Protein AF-A0A0C3BK97-F1 (afdb_monomer_lite)

Foldseek 3Di:
DDDDDDDDWDKDKDFDADPVGTQFIDIDTDDDDPVNVVVCCVPTVVVSVVVD

Sequence (52 aa):
MQQRFVRGHRLSATALLAVDGIVASTVVEGSMTKALYLEFIEHDVGPSVLIR

Secondary structure (DSSP, 8-state):
-PPPP--PPPEEEEEEEETTEEEEEEEEES---HHHHHHHIIIIIHHHHHT-

pLDDT: mean 89.48, std 11.85, range [52.19, 98.31]
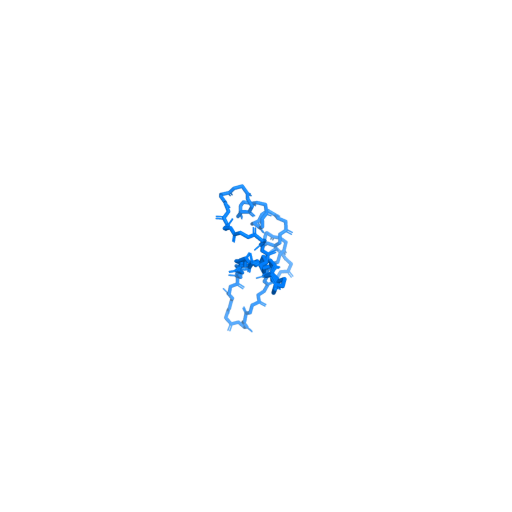
Structure (mmCIF, N/CA/C/O backbone):
data_AF-A0A0C3BK97-F1
#
_entry.id   AF-A0A0C3BK97-F1
#
loop_
_atom_site.group_PDB
_atom_site.id
_atom_site.type_symbol
_atom_site.label_atom_id
_atom_site.label_alt_id
_atom_site.label_comp_id
_atom_site.label_asym_id
_atom_site.label_entity_id
_atom_site.label_seq_id
_atom_site.pdbx_PDB_ins_code
_atom_site.Cartn_x
_atom_site.Cartn_y
_atom_site.Cartn_z
_atom_site.occupancy
_atom_site.B_iso_or_equiv
_atom_site.auth_seq_id
_atom_site.auth_comp_id
_atom_site.auth_asym_id
_atom_site.auth_atom_id
_atom_site.pdbx_PDB_model_num
ATOM 1 N N . MET A 1 1 ? -21.877 -6.034 35.322 1.00 59.72 1 MET A N 1
ATOM 2 C CA . MET A 1 1 ? -21.444 -6.488 33.982 1.00 59.72 1 MET A CA 1
ATOM 3 C C . MET A 1 1 ? -20.356 -5.539 33.499 1.00 59.72 1 MET A C 1
ATOM 5 O O . MET A 1 1 ? -20.611 -4.345 33.483 1.00 59.72 1 MET A O 1
ATOM 9 N N . GLN A 1 2 ? -19.147 -6.021 33.194 1.00 77.19 2 GLN A N 1
ATOM 10 C CA . GLN A 1 2 ? -18.095 -5.180 32.604 1.00 77.19 2 GLN A CA 1
ATOM 11 C C . GLN A 1 2 ? -18.228 -5.226 31.080 1.00 77.19 2 GLN A C 1
ATOM 13 O O . GLN A 1 2 ? -18.102 -6.294 30.482 1.00 77.19 2 GLN A O 1
ATOM 18 N N . GLN A 1 3 ? -18.515 -4.085 30.458 1.00 77.44 3 GLN A N 1
ATOM 19 C CA . GLN A 1 3 ? -18.581 -3.978 29.006 1.00 77.44 3 GLN A CA 1
ATOM 20 C C . GLN A 1 3 ? -17.153 -3.946 28.447 1.00 77.44 3 GLN A C 1
ATOM 22 O O . GLN A 1 3 ? -16.344 -3.114 28.852 1.00 77.44 3 GLN A O 1
ATOM 27 N N . ARG A 1 4 ? -16.822 -4.874 27.541 1.00 79.44 4 ARG A N 1
ATOM 28 C CA . ARG A 1 4 ? -15.512 -4.900 26.878 1.00 79.44 4 ARG A CA 1
ATOM 29 C C . ARG A 1 4 ? -15.491 -3.854 25.767 1.00 79.44 4 ARG A C 1
ATOM 31 O O . ARG A 1 4 ? -16.367 -3.857 24.906 1.00 79.44 4 ARG A O 1
ATOM 38 N N . PHE A 1 5 ? -14.493 -2.976 25.782 1.00 83.69 5 PHE A N 1
ATOM 39 C CA . PHE A 1 5 ? -14.250 -2.059 24.675 1.00 83.69 5 PHE A CA 1
ATOM 40 C C . PHE A 1 5 ? -13.594 -2.829 23.525 1.00 83.69 5 PHE A C 1
ATOM 42 O O . PHE A 1 5 ? -12.537 -3.432 23.707 1.00 83.69 5 PHE A O 1
ATOM 49 N N . VAL A 1 6 ? -14.225 -2.824 22.351 1.00 81.69 6 VAL A N 1
ATOM 50 C CA . VAL A 1 6 ? -13.667 -3.407 21.126 1.00 81.69 6 VAL A CA 1
ATOM 51 C C . VAL A 1 6 ? -13.291 -2.259 20.202 1.00 81.69 6 VAL A C 1
ATOM 53 O O . VAL A 1 6 ? -14.161 -1.520 19.743 1.00 81.69 6 VAL A O 1
ATOM 56 N N . ARG A 1 7 ? -11.993 -2.103 19.926 1.00 82.56 7 ARG A N 1
ATOM 57 C CA . ARG A 1 7 ? -11.504 -1.155 18.923 1.00 82.56 7 ARG A CA 1
ATOM 58 C C . ARG A 1 7 ? -11.381 -1.879 17.586 1.00 82.56 7 ARG A C 1
ATOM 60 O O . ARG A 1 7 ? -10.523 -2.738 17.425 1.00 82.56 7 ARG A O 1
ATOM 67 N N . GLY A 1 8 ? -12.253 -1.545 16.639 1.00 87.12 8 GLY A N 1
ATOM 68 C CA . GLY A 1 8 ? -12.108 -2.004 15.260 1.00 87.12 8 GLY A CA 1
ATOM 69 C C . GLY A 1 8 ? -10.949 -1.278 14.579 1.00 87.12 8 GLY A C 1
ATOM 70 O O . GLY A 1 8 ? -10.866 -0.053 14.654 1.00 87.12 8 GLY A O 1
ATOM 71 N N . HIS A 1 9 ? -10.073 -2.027 13.914 1.00 90.19 9 HIS A N 1
ATOM 72 C CA . HIS A 1 9 ? -9.034 -1.476 13.048 1.00 90.19 9 HIS A CA 1
ATOM 73 C C . HIS A 1 9 ? -9.503 -1.588 11.597 1.00 90.19 9 HIS A C 1
ATOM 75 O O . HIS A 1 9 ? -9.910 -2.663 11.155 1.00 90.19 9 HIS A O 1
ATOM 81 N N . ARG A 1 10 ? -9.474 -0.479 10.853 1.00 94.12 10 ARG A N 1
ATOM 82 C CA . ARG A 1 10 ? -9.682 -0.507 9.402 1.00 94.12 10 ARG A CA 1
ATOM 83 C C . ARG A 1 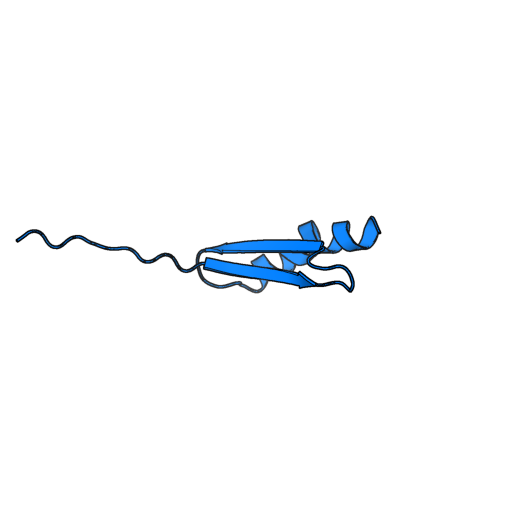10 ? -8.323 -0.660 8.747 1.00 94.12 10 ARG A C 1
ATOM 85 O O . ARG A 1 10 ? -7.427 0.110 9.062 1.00 94.12 10 ARG A O 1
ATOM 92 N N . LEU A 1 11 ? -8.197 -1.598 7.823 1.00 97.00 11 LEU A N 1
ATOM 93 C CA . LEU A 1 11 ? -7.025 -1.716 6.966 1.00 97.00 11 LEU A CA 1
ATOM 94 C C . LEU A 1 11 ? -7.439 -1.397 5.530 1.00 97.00 11 LEU A C 1
ATOM 96 O O . LEU A 1 11 ? -8.504 -1.826 5.081 1.00 97.00 11 LEU A O 1
ATOM 100 N N . SER A 1 12 ? -6.610 -0.635 4.826 1.00 97.69 12 SER A N 1
ATOM 101 C CA . SER A 1 12 ? -6.746 -0.374 3.395 1.00 97.69 12 SER A CA 1
ATOM 102 C C . SER A 1 12 ? -5.541 -0.963 2.677 1.00 97.69 12 SER A C 1
ATOM 104 O O . SER A 1 12 ? -4.409 -0.580 2.961 1.00 97.69 12 SER A O 1
ATOM 106 N N . ALA A 1 13 ? -5.789 -1.890 1.756 1.00 97.62 13 ALA A N 1
ATOM 107 C CA . ALA A 1 13 ? -4.762 -2.498 0.922 1.00 97.62 13 ALA A CA 1
ATOM 108 C C . ALA A 1 13 ? -4.788 -1.884 -0.481 1.00 97.62 13 ALA A C 1
ATOM 110 O O . ALA A 1 13 ? -5.862 -1.711 -1.061 1.00 97.62 13 ALA A O 1
ATOM 111 N N . THR A 1 14 ? -3.609 -1.605 -1.028 1.00 97.62 14 THR A N 1
ATOM 112 C CA . THR A 1 14 ? -3.417 -1.098 -2.391 1.00 97.62 14 THR A CA 1
ATOM 113 C C . THR A 1 14 ? -2.337 -1.929 -3.068 1.00 97.62 14 THR A C 1
ATOM 115 O O . THR A 1 14 ? -1.312 -2.220 -2.457 1.00 97.62 14 THR A O 1
ATOM 118 N N . ALA A 1 15 ? -2.551 -2.317 -4.324 1.00 96.38 15 ALA A N 1
ATOM 119 C CA . ALA A 1 15 ? -1.613 -3.147 -5.071 1.00 96.38 15 ALA A CA 1
ATOM 120 C C . ALA A 1 15 ? -1.464 -2.671 -6.518 1.00 96.38 15 ALA A C 1
ATOM 122 O O . ALA A 1 15 ? -2.424 -2.192 -7.124 1.00 96.38 15 ALA A O 1
ATOM 123 N N . LEU A 1 16 ? -0.263 -2.849 -7.068 1.00 95.75 16 LEU A N 1
ATOM 124 C CA . LEU A 1 16 ? 0.029 -2.716 -8.487 1.00 95.75 16 LEU A CA 1
ATOM 125 C C . LEU A 1 16 ? -0.121 -4.079 -9.164 1.00 95.75 16 LEU A C 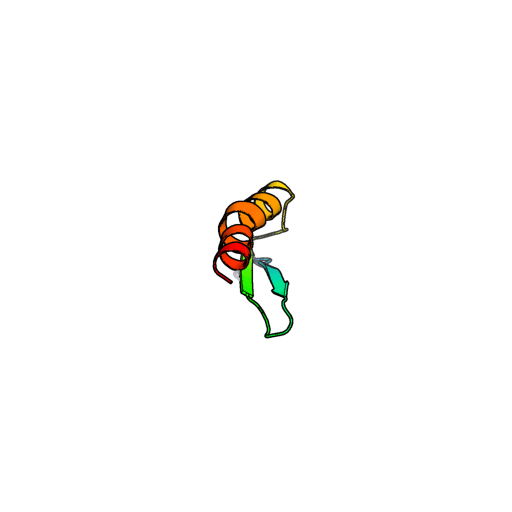1
ATOM 127 O O . LEU A 1 16 ? 0.582 -5.032 -8.824 1.00 95.75 16 LEU A O 1
ATOM 131 N N . LEU A 1 17 ? -1.023 -4.142 -10.139 1.00 95.25 17 LEU A N 1
ATOM 132 C CA . LEU A 1 17 ? -1.277 -5.324 -10.955 1.00 95.25 17 LEU A CA 1
ATOM 133 C C . LEU A 1 17 ? -0.584 -5.196 -12.315 1.00 95.25 17 LEU A C 1
ATOM 135 O O . LEU A 1 17 ? -0.763 -4.202 -13.018 1.00 95.25 17 LEU A O 1
ATOM 139 N N . ALA A 1 18 ? 0.160 -6.231 -12.687 1.00 90.62 18 ALA A N 1
ATOM 140 C CA . ALA A 1 18 ? 0.725 -6.450 -14.010 1.00 90.62 18 ALA A CA 1
ATOM 141 C C . ALA A 1 18 ? 0.144 -7.738 -14.625 1.00 90.62 18 ALA A C 1
ATOM 143 O O . ALA A 1 18 ? -0.639 -8.450 -13.994 1.00 90.62 18 ALA A O 1
ATOM 144 N N . VAL A 1 19 ? 0.519 -8.040 -15.872 1.00 94.25 19 VAL A N 1
ATOM 145 C CA . VAL A 1 19 ? 0.004 -9.202 -16.627 1.00 94.25 19 VAL A CA 1
ATOM 146 C C . VAL A 1 19 ? 0.275 -10.536 -15.916 1.00 94.25 19 VAL A C 1
ATOM 148 O O . VAL A 1 19 ? -0.486 -11.486 -16.073 1.00 94.25 19 VAL A O 1
ATOM 151 N N . ASP A 1 20 ? 1.333 -10.608 -15.117 1.00 90.88 20 ASP A N 1
ATOM 152 C CA . ASP A 1 20 ? 1.760 -11.792 -14.372 1.00 90.88 20 ASP A CA 1
ATOM 153 C C . ASP A 1 20 ? 1.314 -11.805 -12.896 1.00 90.88 20 ASP A C 1
ATOM 155 O O . ASP A 1 20 ? 1.587 -12.775 -12.191 1.00 90.88 20 ASP A O 1
ATOM 159 N N . GLY A 1 21 ? 0.623 -10.762 -12.422 1.00 93.94 21 GLY A N 1
ATOM 160 C CA . GLY A 1 21 ? 0.095 -10.693 -11.059 1.00 93.94 21 GLY A CA 1
ATOM 161 C C . GLY A 1 21 ? 0.442 -9.407 -10.309 1.00 93.94 21 GLY A C 1
ATOM 162 O O . GLY A 1 21 ? 0.648 -8.349 -10.900 1.00 93.94 21 GLY A O 1
ATOM 163 N N . ILE A 1 22 ? 0.440 -9.483 -8.975 1.00 95.50 22 ILE A N 1
ATOM 164 C CA . ILE A 1 22 ? 0.761 -8.348 -8.101 1.00 95.50 22 ILE A CA 1
ATOM 165 C C . ILE A 1 22 ? 2.279 -8.183 -8.035 1.00 95.50 22 ILE A C 1
ATOM 167 O O . ILE A 1 22 ? 2.976 -9.078 -7.564 1.00 95.50 22 ILE A O 1
ATOM 171 N N . VAL A 1 23 ? 2.774 -7.023 -8.461 1.00 94.44 23 VAL A N 1
ATOM 172 C CA . VAL A 1 23 ? 4.217 -6.711 -8.501 1.00 94.44 23 VAL A CA 1
ATOM 173 C C . VAL A 1 23 ? 4.668 -5.774 -7.377 1.00 94.44 23 VAL A C 1
ATOM 175 O O . VAL A 1 23 ? 5.858 -5.666 -7.097 1.00 94.44 23 VAL A O 1
ATOM 178 N N . ALA A 1 24 ? 3.726 -5.091 -6.728 1.00 95.44 24 ALA A N 1
ATOM 179 C CA . ALA A 1 24 ? 3.954 -4.293 -5.527 1.00 95.44 24 ALA A CA 1
ATOM 180 C C . ALA A 1 24 ? 2.641 -4.165 -4.747 1.00 95.44 24 ALA A C 1
ATOM 182 O O . ALA A 1 24 ? 1.563 -4.109 -5.347 1.00 95.44 24 ALA A O 1
ATOM 183 N N . SER A 1 25 ? 2.707 -4.098 -3.420 1.00 96.62 25 SER A N 1
ATOM 184 C CA . SER A 1 25 ? 1.524 -3.905 -2.579 1.00 96.62 25 SER A CA 1
ATOM 185 C C . SER A 1 25 ? 1.865 -3.229 -1.264 1.00 96.62 25 SER A C 1
ATOM 187 O O . SER A 1 25 ? 2.920 -3.494 -0.700 1.00 96.62 25 SER A O 1
ATOM 189 N N . THR A 1 26 ? 0.927 -2.450 -0.739 1.00 97.50 26 THR A N 1
ATOM 190 C CA . THR A 1 26 ? 1.013 -1.833 0.584 1.00 97.50 26 THR A CA 1
ATOM 191 C C . THR A 1 26 ? -0.302 -1.985 1.343 1.00 97.50 26 THR A C 1
ATOM 193 O O . THR A 1 26 ? -1.379 -2.106 0.747 1.00 97.50 26 THR A O 1
ATOM 196 N N . VAL A 1 27 ? -0.219 -1.980 2.672 1.00 97.81 27 VAL A N 1
ATOM 197 C CA . VAL A 1 27 ? -1.369 -1.996 3.577 1.00 97.81 27 VAL A CA 1
ATOM 198 C C . VAL A 1 27 ? -1.184 -0.893 4.603 1.00 97.81 27 VAL A C 1
ATOM 200 O O . VAL A 1 27 ? -0.163 -0.837 5.283 1.00 97.81 27 VAL A O 1
ATOM 203 N N . VAL A 1 28 ? -2.195 -0.041 4.740 1.00 97.31 28 VAL A N 1
ATOM 204 C CA . VAL A 1 28 ? -2.203 1.060 5.707 1.00 97.31 28 VAL A CA 1
ATOM 205 C C . VAL A 1 28 ? -3.374 0.915 6.668 1.00 97.31 28 VAL A C 1
ATOM 207 O O . VAL A 1 28 ? -4.451 0.447 6.293 1.00 97.31 28 VAL A O 1
ATOM 210 N N . GLU A 1 29 ? -3.183 1.334 7.916 1.00 96.75 29 GLU A N 1
ATOM 211 C CA . GLU A 1 29 ? -4.290 1.471 8.857 1.00 96.75 29 GLU A CA 1
ATOM 212 C C . GLU A 1 29 ? -5.100 2.739 8.544 1.00 96.75 29 GLU A C 1
ATOM 214 O O . GLU A 1 29 ? -4.557 3.802 8.248 1.00 96.75 29 GLU A O 1
ATOM 219 N N . GLY A 1 30 ? -6.424 2.635 8.603 1.00 94.69 30 GLY A N 1
ATOM 220 C CA . GLY A 1 30 ? -7.336 3.698 8.210 1.00 94.69 30 GLY A CA 1
ATOM 221 C C . GLY A 1 30 ? -7.534 3.754 6.697 1.00 94.69 30 GLY A C 1
ATOM 222 O O . GLY A 1 30 ? -7.750 2.729 6.050 1.00 94.69 30 GLY A O 1
ATOM 223 N N . SER A 1 31 ? -7.543 4.966 6.147 1.00 95.75 31 SER A N 1
ATOM 224 C CA . SER A 1 31 ? -7.787 5.227 4.725 1.00 95.75 31 SER A CA 1
ATOM 225 C C . SER A 1 31 ? -6.489 5.579 4.007 1.00 95.75 31 SER A C 1
ATOM 227 O O . SER A 1 31 ? -5.666 6.319 4.541 1.00 95.75 31 SER A O 1
ATOM 229 N N . MET A 1 32 ? -6.351 5.127 2.762 1.00 97.62 32 MET A N 1
ATOM 230 C CA . MET A 1 32 ? -5.252 5.537 1.891 1.00 97.62 32 MET A CA 1
ATOM 231 C C . MET A 1 32 ? -5.350 7.036 1.582 1.00 97.62 32 MET A C 1
ATOM 233 O O . MET A 1 32 ? -6.316 7.490 0.967 1.00 97.62 32 MET A O 1
ATOM 237 N N . THR A 1 33 ? -4.363 7.813 2.025 1.00 97.94 33 THR A N 1
ATOM 238 C CA . THR A 1 33 ? -4.285 9.250 1.729 1.00 97.94 33 THR A CA 1
ATOM 239 C C . THR A 1 33 ? -3.458 9.488 0.471 1.00 97.94 33 THR A C 1
ATOM 241 O O . THR A 1 33 ? -2.692 8.628 0.045 1.00 97.94 33 THR A O 1
ATOM 244 N N . LYS A 1 34 ? -3.564 10.686 -0.114 1.00 98.00 34 LYS A N 1
ATOM 245 C CA . LYS A 1 34 ? -2.729 11.066 -1.261 1.00 98.00 34 LYS A CA 1
ATOM 246 C C . LYS A 1 34 ? -1.231 10.964 -0.945 1.00 98.00 34 LYS A C 1
ATOM 248 O O . LYS A 1 34 ? -0.481 10.520 -1.799 1.00 98.00 34 LYS A O 1
ATOM 253 N N . ALA A 1 35 ? -0.811 11.371 0.255 1.00 98.31 35 ALA A N 1
ATOM 254 C CA . ALA A 1 35 ? 0.595 11.325 0.657 1.00 98.31 35 ALA A CA 1
ATOM 255 C C . ALA A 1 35 ? 1.112 9.880 0.714 1.00 98.31 35 ALA A C 1
ATOM 257 O O . ALA A 1 35 ? 2.094 9.571 0.053 1.00 98.31 35 ALA A O 1
ATOM 258 N N . LEU A 1 36 ? 0.380 8.991 1.396 1.00 97.88 36 LEU A N 1
ATOM 259 C CA . LEU A 1 36 ? 0.716 7.564 1.479 1.00 97.88 36 LEU A CA 1
ATOM 260 C C . LEU A 1 36 ? 0.707 6.886 0.102 1.00 97.88 36 LEU A C 1
ATOM 262 O O . LEU A 1 36 ? 1.517 6.010 -0.175 1.00 97.88 36 LEU A O 1
ATOM 266 N N . TYR A 1 37 ? -0.202 7.302 -0.78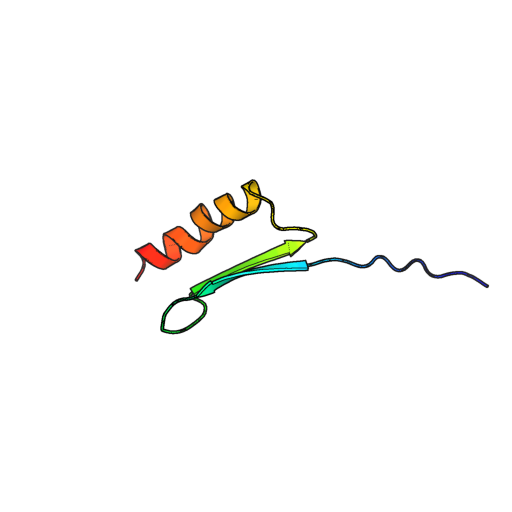1 1.00 97.50 3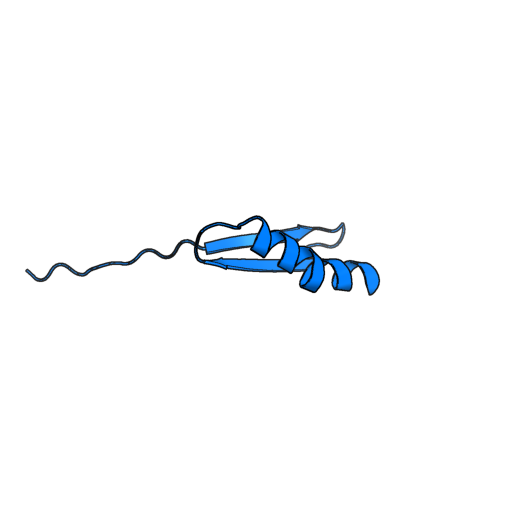7 TYR A N 1
ATOM 267 C CA . TYR A 1 37 ? -0.258 6.778 -2.140 1.00 97.50 37 TYR A CA 1
ATOM 268 C C . TYR A 1 37 ? 0.941 7.215 -2.993 1.00 97.50 37 TYR A C 1
ATOM 270 O O . TYR A 1 37 ? 1.459 6.413 -3.763 1.00 97.50 37 TYR A O 1
ATOM 278 N N . LEU A 1 38 ? 1.392 8.468 -2.865 1.00 97.94 38 LEU A N 1
ATOM 279 C CA . LEU A 1 38 ? 2.589 8.947 -3.562 1.00 97.94 38 LEU A CA 1
ATOM 280 C C . LEU A 1 38 ? 3.855 8.274 -3.026 1.00 97.94 38 LEU A C 1
ATOM 282 O O . LEU A 1 38 ? 4.676 7.841 -3.825 1.00 97.94 38 LEU A O 1
ATOM 286 N N . GLU A 1 39 ? 3.959 8.103 -1.708 1.00 97.31 39 GLU A N 1
ATOM 287 C CA . GLU A 1 39 ? 5.049 7.357 -1.069 1.00 97.31 39 GLU A CA 1
ATOM 288 C C . GLU A 1 39 ? 5.123 5.917 -1.601 1.00 97.31 39 GLU A C 1
ATOM 290 O O . GLU A 1 39 ? 6.183 5.470 -2.032 1.00 97.31 39 GLU A O 1
ATOM 295 N N . PHE A 1 40 ? 3.977 5.229 -1.684 1.00 96.50 40 PHE A N 1
ATOM 296 C CA . PHE A 1 40 ? 3.881 3.900 -2.297 1.00 96.50 40 PHE A CA 1
ATOM 297 C C . PHE A 1 40 ? 4.330 3.898 -3.767 1.00 96.50 40 PHE A C 1
ATOM 299 O O . PHE A 1 40 ? 5.004 2.972 -4.220 1.00 96.50 40 PHE A O 1
ATOM 306 N N . ILE A 1 41 ? 3.985 4.934 -4.538 1.00 95.75 41 ILE A N 1
ATOM 307 C CA . ILE A 1 41 ? 4.432 5.023 -5.931 1.00 95.75 41 ILE A CA 1
ATOM 308 C C . ILE A 1 41 ? 5.953 5.183 -6.014 1.00 95.75 41 ILE A C 1
ATOM 310 O O . ILE A 1 41 ? 6.599 4.504 -6.810 1.00 95.75 41 ILE A O 1
ATOM 314 N N . GLU A 1 42 ? 6.517 6.087 -5.221 1.00 95.75 42 GLU A N 1
ATOM 315 C CA . GLU A 1 42 ? 7.936 6.439 -5.283 1.00 95.75 42 GLU A CA 1
ATOM 316 C C . GLU A 1 42 ? 8.837 5.306 -4.783 1.00 95.75 42 GLU A C 1
ATOM 318 O O . GLU A 1 42 ? 9.881 5.045 -5.384 1.00 95.75 42 GLU A O 1
ATOM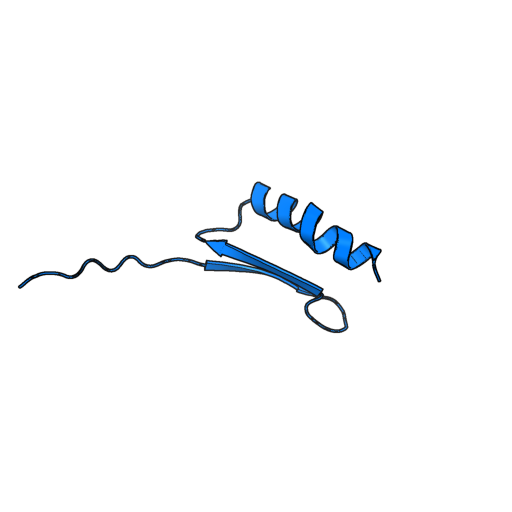 323 N N . HIS A 1 43 ? 8.427 4.612 -3.721 1.00 94.00 43 HIS A N 1
ATOM 324 C CA . HIS A 1 43 ? 9.289 3.660 -3.023 1.00 94.00 43 HIS A CA 1
ATOM 325 C C . HIS A 1 43 ? 9.000 2.194 -3.327 1.00 94.00 43 HIS A C 1
ATOM 327 O O . HIS A 1 43 ? 9.930 1.391 -3.283 1.00 94.00 43 HIS A O 1
ATOM 333 N N . ASP A 1 44 ? 7.764 1.840 -3.680 1.00 93.56 44 ASP A N 1
ATOM 334 C CA . ASP A 1 44 ? 7.407 0.450 -3.974 1.00 93.56 44 ASP A CA 1
ATOM 335 C C . ASP A 1 44 ? 7.192 0.235 -5.478 1.00 93.56 44 ASP A C 1
ATOM 337 O O . ASP A 1 44 ? 7.799 -0.648 -6.080 1.00 93.56 44 ASP A O 1
ATOM 341 N N . VAL A 1 45 ? 6.367 1.063 -6.127 1.00 91.94 45 VAL A N 1
ATOM 342 C CA . VAL A 1 45 ? 6.025 0.881 -7.552 1.00 91.94 45 VAL A CA 1
ATOM 343 C C . VAL A 1 45 ? 7.176 1.245 -8.487 1.00 91.94 45 VAL A C 1
ATOM 345 O O . VAL A 1 45 ? 7.484 0.473 -9.395 1.00 91.94 45 VAL A O 1
ATOM 348 N N . GLY A 1 46 ? 7.801 2.409 -8.299 1.00 88.25 46 GLY A N 1
ATOM 349 C CA . GLY A 1 46 ? 8.877 2.903 -9.162 1.00 88.25 46 GLY A CA 1
ATOM 350 C C . GLY A 1 46 ? 10.012 1.885 -9.334 1.00 88.25 46 GLY A C 1
ATOM 351 O O . GLY A 1 46 ? 10.326 1.523 -10.472 1.00 88.25 46 GLY A O 1
ATOM 352 N N . PRO A 1 47 ? 10.580 1.349 -8.236 1.00 83.62 47 PRO A N 1
ATOM 353 C CA . PRO A 1 47 ? 11.583 0.290 -8.303 1.00 83.62 47 PRO A CA 1
ATOM 354 C C . PRO A 1 47 ? 11.074 -0.994 -8.969 1.00 83.62 47 PRO A C 1
ATOM 356 O O . PRO A 1 47 ? 11.788 -1.569 -9.791 1.00 83.62 47 PRO A O 1
ATOM 359 N N . SER A 1 48 ? 9.838 -1.423 -8.689 1.00 75.88 48 SER A N 1
ATOM 360 C CA . SER A 1 48 ? 9.262 -2.637 -9.293 1.00 75.88 48 SER A CA 1
ATOM 361 C C . SER A 1 48 ? 9.081 -2.550 -10.811 1.00 75.88 48 SER A C 1
ATOM 363 O O . SER A 1 48 ? 9.072 -3.581 -11.482 1.00 75.88 48 SER A O 1
ATOM 365 N N . VAL A 1 49 ? 8.938 -1.342 -11.366 1.00 66.75 49 VAL A N 1
ATOM 366 C CA . VAL A 1 49 ? 8.831 -1.118 -12.818 1.00 66.75 49 VAL A CA 1
ATOM 367 C C . VAL A 1 49 ? 10.208 -0.967 -13.473 1.00 66.75 49 VAL A C 1
ATOM 369 O O . VAL A 1 49 ? 10.369 -1.359 -14.623 1.00 66.75 49 VAL A O 1
ATOM 372 N N . LEU A 1 50 ? 11.205 -0.430 -12.762 1.00 59.09 50 LEU A N 1
ATOM 373 C CA . LEU A 1 50 ? 12.549 -0.197 -13.309 1.00 59.09 50 LEU A CA 1
ATOM 374 C C . LEU A 1 50 ? 13.429 -1.460 -13.339 1.00 59.09 50 LEU A C 1
ATOM 376 O O . LEU A 1 50 ? 14.353 -1.545 -14.143 1.00 59.09 50 LEU A O 1
ATOM 380 N N . ILE A 1 51 ? 13.170 -2.433 -12.461 1.00 55.06 51 ILE A N 1
ATOM 381 C CA . ILE A 1 51 ? 13.961 -3.675 -12.349 1.00 55.06 51 ILE A CA 1
ATOM 382 C C . ILE A 1 51 ? 13.437 -4.768 -13.310 1.00 55.06 51 ILE A C 1
ATOM 384 O O . ILE A 1 51 ? 13.920 -5.901 -13.295 1.00 55.06 51 ILE A O 1
ATOM 388 N N . ARG A 1 52 ? 12.463 -4.441 -14.168 1.00 52.19 52 ARG A N 1
ATOM 389 C CA . ARG A 1 52 ? 11.813 -5.392 -15.070 1.00 52.19 52 ARG A CA 1
ATOM 390 C C . ARG A 1 52 ? 12.113 -5.169 -16.545 1.00 52.19 52 ARG A C 1
ATOM 392 O O . ARG A 1 52 ? 12.210 -3.997 -16.961 1.00 52.19 52 ARG A O 1
#

Radius of gyration: 16.08 Å; chains: 1; bounding box: 35×23×51 Å

Organism: Hebeloma cylindrosporum (NCBI:txid76867)